Protein AF-A0A0D2LXS9-F1 (afdb_monomer_lite)

Radius of gyration: 22.37 Å; chains: 1; bounding box: 69×37×58 Å

Foldseek 3Di:
DDDPDDDDDPPPPPPPDPQPPVNVVVVVVVLVVLLVLLLCLLVDPDPVPVDPSSVVSVVLVVCLVPPPCVVVVPDPSVVVNVVSLLSNLVPDPDPPRSRPCSVVSVVVVVVVVVVVVVVVVVVVVVVVVVVVVPPDDDD

Organism: NCBI:txid145388

Secondary structure (DSSP, 8-state):
------SSSSSSSS------HHHHHHHHHHHHHHHHHHHHHHH---TT---HHHHHHHHHHHHHHH-GGGTTT--HHHHHHHHHHHHHHHH---SS--STTHHHHHHHHHHHHHHHHHHHHHHHHHHHHHHHTS-----

pLDDT: mean 83.52, std 17.5, range [31.59, 96.62]

Sequence (139 aa):
MRSCAHTNFKRIDETRTRLTEQERAERAAQLQKTLQLLVHACSCNNPQCGSNSCRKVRQLFQHAVQCQLRVTGGCQLCKKMWCLLNLHAKGCTTTDCPVPRCRELRDLKRRQAARQDKARRMAYQQMLRTQAGGGGYGE

InterPro domains:
  IPR000197 Zinc finger, TAZ-type [PF02135] (31-102)
  IPR000197 Zinc finger, TAZ-type [PS50134] (24-105)
  IPR000197 Zinc finger, TAZ-type [SM00551] (25-103)
  IPR013178 Histone acetyltransferase Rtt109/CBP [PTHR13808] (20-130)
  IPR035898 TAZ domain superfamily [G3DSA:1.20.1020.10] (19-132)
  IPR035898 TAZ domain superfamily [SSF57933] (25-105)

Structure (mmCIF, N/CA/C/O backbone):
data_AF-A0A0D2LXS9-F1
#
_entry.id   AF-A0A0D2LXS9-F1
#
loop_
_atom_site.group_PDB
_atom_site.id
_atom_site.type_symbol
_atom_site.label_atom_id
_atom_site.label_alt_id
_atom_site.label_comp_id
_atom_site.label_asym_id
_atom_site.label_entity_id
_atom_site.label_seq_id
_atom_site.pdbx_PDB_ins_code
_atom_site.Cartn_x
_atom_site.Cartn_y
_atom_site.Cartn_z
_atom_site.occupancy
_atom_site.B_iso_or_equiv
_atom_site.auth_seq_id
_atom_site.auth_comp_id
_atom_site.auth_asym_id
_atom_site.auth_atom_id
_atom_site.pdbx_PDB_model_num
ATOM 1 N N . MET A 1 1 ? 4.817 23.558 -13.840 1.00 44.16 1 MET A N 1
ATOM 2 C CA . MET A 1 1 ? 4.326 22.229 -13.406 1.00 44.16 1 MET A CA 1
ATOM 3 C C . MET A 1 1 ? 5.470 21.445 -12.782 1.00 44.16 1 MET A C 1
ATOM 5 O O . MET A 1 1 ? 6.281 20.913 -13.524 1.00 44.16 1 MET A O 1
ATOM 9 N N . ARG A 1 2 ? 5.576 21.448 -11.447 1.00 41.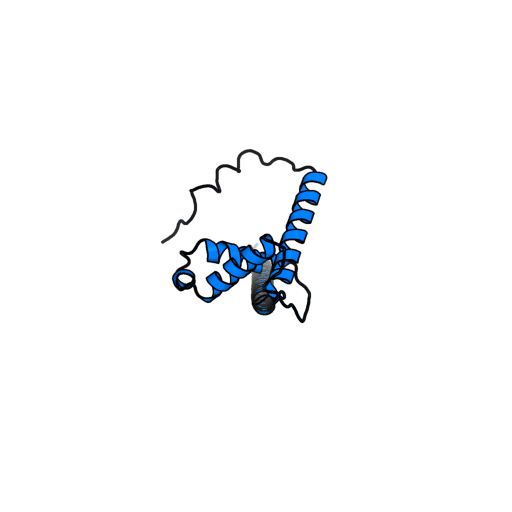03 2 ARG A N 1
ATOM 10 C CA . ARG A 1 2 ? 6.398 20.573 -10.581 1.00 41.03 2 ARG A CA 1
ATOM 11 C C . ARG A 1 2 ? 6.560 21.289 -9.242 1.00 41.03 2 ARG A C 1
ATOM 13 O O . ARG A 1 2 ? 6.997 22.428 -9.239 1.00 41.03 2 ARG A O 1
ATOM 20 N N . SER A 1 3 ? 6.197 20.607 -8.158 1.00 31.59 3 SER A N 1
ATOM 21 C CA . SER A 1 3 ? 6.702 20.750 -6.779 1.00 31.59 3 SER A CA 1
ATOM 22 C C . SER A 1 3 ? 5.551 20.575 -5.787 1.00 31.59 3 SER A C 1
ATOM 24 O O . SER A 1 3 ? 4.921 21.524 -5.340 1.00 31.59 3 SER A O 1
ATOM 26 N N . CYS A 1 4 ? 5.250 19.319 -5.457 1.00 37.16 4 CYS A N 1
ATOM 27 C CA . CYS A 1 4 ? 4.608 18.991 -4.189 1.00 37.16 4 CYS A CA 1
ATOM 28 C C . CYS A 1 4 ? 5.685 18.327 -3.329 1.00 37.16 4 CYS A C 1
ATOM 30 O O . CYS A 1 4 ? 5.770 17.110 -3.212 1.00 37.16 4 CYS A O 1
ATOM 32 N N . ALA A 1 5 ? 6.591 19.155 -2.834 1.00 49.59 5 ALA A N 1
ATOM 33 C CA . ALA A 1 5 ? 7.514 18.857 -1.756 1.00 49.59 5 ALA A CA 1
ATOM 34 C C . ALA A 1 5 ? 7.775 20.193 -1.053 1.00 49.59 5 ALA A C 1
ATOM 36 O O . ALA A 1 5 ? 7.721 21.227 -1.711 1.00 49.59 5 ALA A O 1
ATOM 37 N N . HIS A 1 6 ? 8.102 20.149 0.235 1.00 43.25 6 HIS A N 1
ATOM 38 C CA . HIS A 1 6 ? 8.498 21.283 1.090 1.00 43.25 6 HIS A CA 1
ATOM 39 C C . HIS A 1 6 ? 7.436 21.900 2.002 1.00 43.25 6 HIS A C 1
ATOM 41 O O . HIS A 1 6 ? 7.502 23.084 2.283 1.00 43.25 6 HIS A O 1
ATOM 47 N N . THR A 1 7 ? 6.596 21.081 2.631 1.00 50.53 7 THR A N 1
ATOM 48 C CA . THR A 1 7 ? 6.333 21.285 4.065 1.00 50.53 7 THR A CA 1
ATOM 49 C C . THR A 1 7 ? 6.251 19.917 4.755 1.00 50.53 7 THR A C 1
ATOM 51 O O . THR A 1 7 ? 5.386 19.102 4.453 1.00 50.53 7 THR A O 1
ATOM 54 N N . ASN A 1 8 ? 7.220 19.647 5.640 1.00 47.12 8 ASN A N 1
ATOM 55 C CA . ASN A 1 8 ? 7.331 18.509 6.578 1.00 47.12 8 ASN A CA 1
ATOM 56 C C . ASN A 1 8 ? 7.976 17.156 6.186 1.00 47.12 8 ASN A C 1
ATOM 58 O O . ASN A 1 8 ? 7.954 16.258 7.019 1.00 47.12 8 ASN A O 1
ATOM 62 N N . PHE A 1 9 ? 8.646 16.980 5.034 1.00 44.34 9 PHE A N 1
ATOM 63 C CA . PHE A 1 9 ? 9.437 15.740 4.784 1.00 44.34 9 PHE A CA 1
ATOM 64 C C 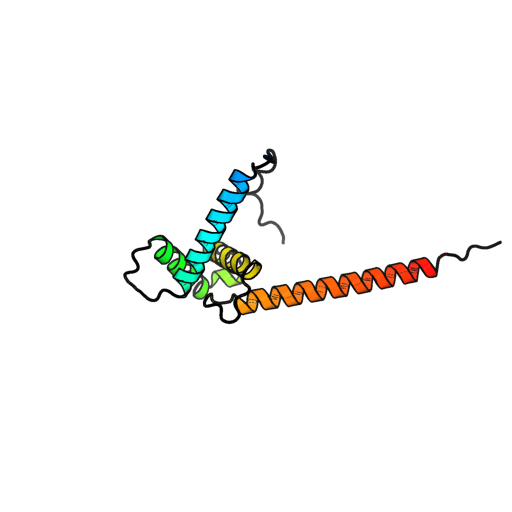. PHE A 1 9 ? 10.963 15.935 4.677 1.00 44.34 9 PHE A C 1
ATOM 66 O O . PHE A 1 9 ? 11.711 14.979 4.829 1.00 44.34 9 PHE A O 1
ATOM 73 N N . LYS A 1 10 ? 11.455 17.164 4.466 1.00 39.84 10 LYS A N 1
ATOM 74 C CA . LYS A 1 10 ? 12.892 17.460 4.265 1.00 39.84 10 LYS A CA 1
ATOM 75 C C . LYS A 1 10 ? 13.582 18.134 5.463 1.00 39.84 10 LYS A C 1
ATOM 77 O O . LYS A 1 10 ? 14.469 18.956 5.287 1.00 39.84 10 LYS A O 1
ATOM 82 N N . ARG A 1 11 ? 13.153 17.817 6.685 1.00 41.06 11 ARG A N 1
ATOM 83 C CA . ARG A 1 11 ? 13.871 18.162 7.933 1.00 41.06 11 ARG A CA 1
ATOM 84 C C . ARG A 1 11 ? 14.195 16.913 8.763 1.00 41.06 11 ARG A C 1
ATOM 86 O O . ARG A 1 11 ? 14.310 16.968 9.976 1.00 41.06 11 ARG A O 1
ATOM 93 N N . ILE A 1 12 ? 14.291 15.769 8.089 1.00 45.22 12 ILE A N 1
ATOM 94 C CA . ILE A 1 12 ? 14.744 14.489 8.647 1.00 45.22 12 ILE A CA 1
ATOM 95 C C . ILE A 1 12 ? 15.753 13.900 7.647 1.00 45.22 12 ILE A C 1
ATOM 97 O O . ILE A 1 12 ? 15.613 12.775 7.187 1.00 45.22 12 ILE A O 1
ATOM 101 N N . ASP A 1 13 ? 16.707 14.719 7.205 1.00 49.84 13 ASP A N 1
ATOM 102 C CA . ASP A 1 13 ? 17.787 14.313 6.289 1.00 49.84 13 ASP A CA 1
ATOM 103 C C . ASP A 1 13 ? 19.176 14.662 6.857 1.00 49.84 13 ASP A C 1
ATOM 105 O O . ASP A 1 13 ? 20.171 14.617 6.152 1.00 49.84 13 ASP A O 1
ATOM 109 N N . GLU A 1 14 ? 19.268 14.961 8.159 1.00 46.03 14 GLU A N 1
ATOM 110 C CA . GLU A 1 14 ? 20.540 15.314 8.819 1.00 46.03 14 GLU A CA 1
ATOM 111 C C . GLU A 1 14 ? 20.766 14.536 10.126 1.00 46.03 14 GLU A C 1
ATOM 113 O O . GLU A 1 14 ? 21.465 14.939 11.047 1.00 46.03 14 GLU A O 1
ATOM 118 N N . THR A 1 15 ? 20.143 13.365 10.220 1.00 47.16 15 THR A N 1
ATOM 119 C CA . THR A 1 15 ? 20.516 12.314 11.169 1.00 47.16 15 THR A CA 1
ATOM 120 C C . THR A 1 15 ? 20.067 11.011 10.537 1.00 47.16 15 THR A C 1
ATOM 122 O O . THR A 1 15 ? 18.972 10.504 10.769 1.00 47.16 15 THR A O 1
ATOM 125 N N . ARG A 1 16 ? 20.906 10.467 9.652 1.00 52.03 16 ARG A N 1
ATOM 126 C CA . ARG A 1 16 ? 20.806 9.073 9.214 1.00 52.03 16 ARG A CA 1
ATOM 127 C C . ARG A 1 16 ? 21.197 8.201 10.406 1.00 52.03 16 ARG A C 1
ATOM 129 O O . ARG A 1 16 ? 22.284 7.628 10.437 1.00 52.03 16 ARG A O 1
ATOM 136 N N . THR A 1 17 ? 20.336 8.178 11.420 1.00 62.75 17 THR A N 1
ATOM 137 C CA . THR A 1 17 ? 20.472 7.361 12.619 1.00 62.75 17 THR A CA 1
ATOM 138 C C . THR A 1 17 ? 20.625 5.931 12.132 1.00 62.75 17 THR A C 1
ATOM 140 O O . THR A 1 17 ? 19.762 5.415 11.414 1.00 62.75 17 THR A O 1
ATOM 143 N N . ARG A 1 18 ? 21.755 5.294 12.451 1.00 70.75 18 ARG A N 1
ATOM 144 C CA . ARG A 1 18 ? 21.881 3.844 12.327 1.00 70.75 18 ARG A CA 1
ATOM 145 C C . ARG A 1 18 ? 20.846 3.260 13.280 1.00 70.75 18 ARG A C 1
ATOM 147 O O . ARG A 1 18 ? 21.142 3.082 14.451 1.00 70.75 18 ARG A O 1
ATOM 154 N N . LEU A 1 19 ? 19.630 3.034 12.784 1.00 76.50 19 LEU A N 1
ATOM 155 C CA . LEU A 1 19 ? 18.590 2.386 13.572 1.00 76.50 19 LEU A CA 1
ATOM 156 C C . LEU A 1 19 ? 19.147 1.054 14.041 1.00 76.50 19 LEU A C 1
ATOM 158 O O . LEU A 1 19 ? 19.744 0.340 13.225 1.00 76.50 19 LEU A O 1
ATOM 162 N N . THR A 1 20 ? 18.973 0.727 15.309 1.00 90.25 20 THR A N 1
ATOM 163 C CA . THR A 1 20 ? 19.373 -0.584 15.815 1.00 90.25 20 THR A CA 1
ATOM 164 C C . THR A 1 20 ? 18.551 -1.667 15.116 1.00 90.25 20 THR A C 1
ATOM 166 O O . THR A 1 20 ? 17.498 -1.409 14.521 1.00 90.25 20 THR A O 1
ATOM 169 N N . GLU A 1 21 ? 19.032 -2.907 15.133 1.00 89.31 21 GLU A N 1
ATOM 170 C CA . GLU A 1 21 ? 18.256 -4.029 14.594 1.00 89.31 21 GLU A CA 1
ATOM 171 C C . GLU A 1 21 ? 16.901 -4.155 15.297 1.00 89.31 21 GLU A C 1
ATOM 173 O O . GLU A 1 21 ? 15.888 -4.394 14.636 1.00 89.31 21 GLU A O 1
ATOM 178 N N . GLN A 1 22 ? 16.869 -3.864 16.600 1.00 91.56 22 GLN A N 1
ATOM 179 C CA . GLN A 1 22 ? 15.652 -3.808 17.398 1.00 91.56 22 GLN A CA 1
ATOM 180 C C . GLN A 1 22 ? 14.665 -2.753 16.877 1.00 91.56 22 GLN A C 1
ATOM 182 O O . GLN A 1 22 ? 13.518 -3.087 16.588 1.00 91.56 22 GLN A O 1
ATOM 187 N N . GLU A 1 23 ? 15.095 -1.509 16.651 1.00 90.19 23 GLU A N 1
ATOM 188 C CA . GLU A 1 23 ? 14.208 -0.456 16.130 1.00 90.19 23 GLU A CA 1
ATOM 189 C C . GLU A 1 23 ? 13.660 -0.794 14.734 1.00 90.19 23 GLU A C 1
ATOM 191 O O . GLU A 1 23 ? 12.522 -0.458 14.390 1.00 90.19 23 GLU A O 1
ATOM 196 N N . ARG A 1 24 ? 14.456 -1.470 13.895 1.00 89.25 24 ARG A N 1
ATOM 197 C CA . ARG A 1 24 ? 13.993 -1.944 12.581 1.00 89.25 24 ARG A CA 1
ATOM 198 C C . ARG A 1 24 ? 12.942 -3.038 12.731 1.00 89.25 24 ARG A C 1
ATOM 200 O O . ARG A 1 24 ? 11.936 -2.995 12.020 1.00 89.25 24 ARG A O 1
ATOM 207 N N . ALA A 1 25 ? 13.159 -3.984 13.642 1.00 91.62 25 ALA A N 1
ATOM 208 C CA . ALA A 1 25 ? 12.217 -5.058 13.931 1.00 91.62 25 ALA A CA 1
ATOM 209 C C . ALA A 1 25 ? 10.897 -4.510 14.493 1.00 91.62 25 ALA A C 1
ATOM 211 O O . ALA A 1 25 ? 9.829 -4.879 14.009 1.00 91.62 25 ALA A O 1
ATOM 212 N N . GLU A 1 26 ? 10.951 -3.559 15.427 1.00 93.75 26 GLU A N 1
ATOM 213 C CA . GLU A 1 26 ? 9.773 -2.891 15.990 1.00 93.75 26 GLU A CA 1
ATOM 214 C C . GLU A 1 26 ? 8.981 -2.139 14.915 1.00 93.75 26 GLU A C 1
ATOM 216 O O . GLU A 1 26 ? 7.761 -2.292 14.804 1.00 93.75 26 GLU A O 1
ATOM 221 N N . ARG A 1 27 ? 9.670 -1.386 14.046 1.00 90.44 27 ARG A N 1
ATOM 222 C CA . ARG A 1 27 ? 9.034 -0.718 12.900 1.00 90.44 27 ARG A CA 1
ATOM 223 C C . ARG A 1 27 ? 8.387 -1.719 11.949 1.00 90.44 27 ARG A C 1
ATOM 225 O O . ARG A 1 27 ? 7.266 -1.488 11.497 1.00 90.44 27 ARG A O 1
ATOM 232 N N . ALA A 1 28 ? 9.062 -2.826 11.647 1.00 90.19 28 ALA A N 1
ATOM 233 C CA . ALA A 1 28 ? 8.523 -3.877 10.791 1.00 90.19 28 ALA A CA 1
ATOM 234 C C . ALA A 1 28 ? 7.291 -4.549 11.420 1.00 90.19 28 ALA A C 1
ATOM 236 O O . ALA A 1 28 ? 6.283 -4.740 10.738 1.00 90.19 28 ALA A O 1
ATOM 237 N N . ALA A 1 29 ? 7.322 -4.834 12.723 1.00 93.06 29 ALA A N 1
ATOM 238 C CA . ALA A 1 29 ? 6.194 -5.394 13.459 1.00 93.06 29 ALA A CA 1
ATOM 239 C C . ALA A 1 29 ? 4.994 -4.435 13.466 1.00 93.06 29 ALA A C 1
ATOM 241 O O . ALA A 1 29 ? 3.860 -4.843 13.206 1.00 93.06 29 ALA A O 1
ATOM 242 N N . GLN A 1 30 ? 5.232 -3.141 13.687 1.00 92.62 30 GLN A N 1
ATOM 243 C CA . GLN A 1 30 ? 4.181 -2.126 13.645 1.00 92.62 30 GLN A CA 1
ATOM 244 C C . GLN A 1 30 ? 3.572 -1.984 12.243 1.00 92.62 30 GLN A C 1
ATOM 246 O O . GLN A 1 30 ? 2.355 -1.814 12.089 1.00 92.62 30 GLN A O 1
ATOM 251 N N . LEU A 1 31 ? 4.403 -2.095 11.207 1.00 90.56 31 LEU A N 1
ATOM 252 C CA . LEU A 1 31 ? 3.957 -2.103 9.821 1.00 90.56 31 LEU A CA 1
ATOM 253 C C . LEU A 1 31 ? 3.053 -3.306 9.536 1.00 90.56 31 LEU A C 1
ATOM 255 O O . LEU A 1 31 ? 1.966 -3.136 8.989 1.00 90.56 31 LEU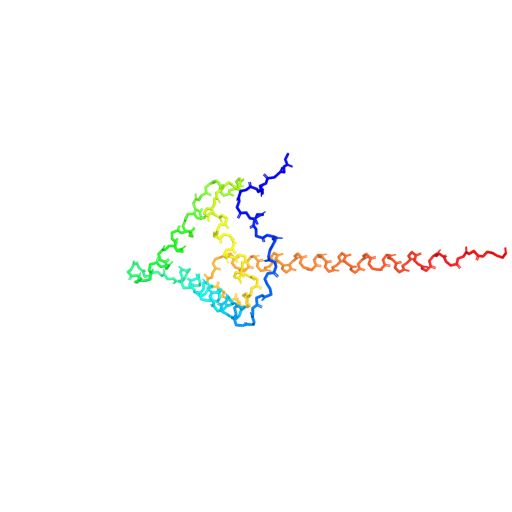 A O 1
ATOM 259 N N . GLN A 1 32 ? 3.469 -4.501 9.959 1.00 91.75 32 GLN A N 1
ATOM 260 C CA . GLN A 1 32 ? 2.687 -5.731 9.822 1.00 91.75 32 GLN A CA 1
ATOM 261 C C . GLN A 1 32 ? 1.325 -5.610 10.511 1.00 91.75 32 GLN A C 1
ATOM 263 O O . GLN A 1 32 ? 0.300 -5.865 9.880 1.00 91.75 32 GLN A O 1
ATOM 268 N N . LYS A 1 33 ? 1.283 -5.106 11.752 1.00 92.94 33 LYS A N 1
ATOM 269 C CA . LYS A 1 33 ? 0.024 -4.836 12.473 1.00 92.94 33 LYS A CA 1
ATOM 270 C C . LYS A 1 33 ? -0.886 -3.874 11.706 1.00 92.94 33 LYS A C 1
ATOM 272 O O . LYS A 1 33 ? -2.094 -4.083 11.621 1.00 92.94 33 LYS A O 1
ATOM 277 N N . THR A 1 34 ? -0.310 -2.835 11.103 1.00 91.62 34 THR A N 1
ATOM 278 C CA . THR A 1 34 ? -1.063 -1.867 10.292 1.00 91.62 34 THR A CA 1
ATOM 279 C C . THR A 1 34 ? -1.658 -2.523 9.040 1.00 91.62 34 THR A C 1
ATOM 281 O O . THR A 1 34 ? -2.806 -2.254 8.687 1.00 91.62 34 THR A O 1
ATOM 284 N N . LEU A 1 35 ? -0.914 -3.413 8.377 1.00 93.50 35 LEU A N 1
ATOM 285 C CA . LEU A 1 35 ? -1.399 -4.154 7.209 1.00 93.50 35 LEU A CA 1
ATOM 286 C C . LEU A 1 35 ? -2.465 -5.195 7.575 1.00 93.50 35 LEU A C 1
ATOM 288 O O . LEU A 1 35 ? -3.437 -5.344 6.839 1.00 93.50 35 LEU A O 1
ATOM 292 N N . GLN A 1 36 ? -2.334 -5.867 8.718 1.00 93.94 36 GLN A N 1
ATOM 293 C CA . GLN A 1 36 ? -3.365 -6.770 9.239 1.00 93.94 36 GLN A CA 1
ATOM 294 C C . GLN A 1 36 ? -4.661 -6.019 9.548 1.00 93.94 36 GLN A C 1
ATOM 296 O O . GLN A 1 36 ? -5.743 -6.470 9.177 1.00 93.94 36 GLN A O 1
ATOM 301 N N . LEU A 1 37 ? -4.557 -4.835 10.158 1.00 93.31 37 LEU A N 1
ATOM 302 C CA . LEU A 1 37 ? -5.711 -3.975 10.387 1.00 93.31 37 LEU A CA 1
ATOM 303 C C . LEU A 1 37 ? -6.385 -3.567 9.073 1.00 93.31 37 LEU A C 1
ATOM 305 O O . LEU A 1 37 ? -7.610 -3.525 9.022 1.00 93.31 37 LEU A O 1
ATOM 309 N N . LEU A 1 38 ? -5.613 -3.267 8.024 1.00 94.50 38 LEU A N 1
ATOM 310 C CA . LEU A 1 38 ? -6.164 -2.956 6.704 1.00 94.50 38 LEU A CA 1
ATOM 311 C C . LEU A 1 38 ? -6.964 -4.138 6.145 1.00 94.50 38 LEU A C 1
ATOM 313 O O . LEU A 1 38 ? -8.099 -3.943 5.722 1.00 94.50 38 LEU A O 1
ATOM 317 N N . VAL A 1 39 ? -6.399 -5.349 6.184 1.00 95.00 39 VAL A N 1
ATOM 318 C CA . VAL A 1 39 ? -7.086 -6.576 5.746 1.00 95.00 39 VAL A CA 1
ATOM 319 C C . VAL A 1 39 ? -8.391 -6.755 6.517 1.00 95.00 39 VAL A C 1
ATOM 321 O O . VAL A 1 39 ? -9.446 -6.871 5.900 1.00 95.00 39 VAL A O 1
ATOM 324 N N . HIS A 1 40 ? -8.329 -6.685 7.849 1.00 94.94 40 HIS A N 1
ATOM 325 C CA . HIS A 1 40 ? -9.507 -6.778 8.702 1.00 94.94 40 HIS A CA 1
ATOM 326 C C . HIS A 1 40 ? -10.545 -5.705 8.359 1.00 94.94 40 HIS A C 1
ATOM 328 O O . HIS A 1 40 ? -11.710 -6.021 8.171 1.00 94.94 40 HIS A O 1
ATOM 334 N N . ALA A 1 41 ? -10.149 -4.437 8.251 1.00 93.88 41 ALA A N 1
ATOM 335 C CA . ALA A 1 41 ? -11.070 -3.341 7.971 1.00 93.88 41 ALA A CA 1
ATOM 336 C C . ALA A 1 41 ? -11.766 -3.484 6.610 1.00 93.88 41 ALA A C 1
ATOM 338 O O . ALA A 1 41 ? -12.924 -3.095 6.486 1.00 93.88 41 ALA A O 1
ATOM 339 N N . CYS A 1 42 ? -11.085 -4.053 5.612 1.00 90.50 42 CYS A N 1
ATOM 340 C CA . CYS A 1 42 ? -11.654 -4.321 4.293 1.00 90.50 42 CYS A CA 1
ATOM 341 C C . CYS A 1 42 ? -12.605 -5.527 4.267 1.00 90.50 42 CYS A C 1
ATOM 343 O O . CYS A 1 42 ? -13.480 -5.562 3.411 1.00 90.50 42 CYS A O 1
ATOM 345 N N . SER A 1 43 ? -12.466 -6.483 5.191 1.00 90.75 43 SER A N 1
ATOM 346 C CA . SER A 1 43 ? -13.351 -7.652 5.306 1.00 90.75 43 SER A CA 1
ATOM 347 C C . SER A 1 43 ? -14.378 -7.548 6.445 1.00 90.75 43 SER A C 1
ATOM 349 O O . SER A 1 43 ? -15.206 -8.440 6.620 1.00 90.75 43 SER A O 1
ATOM 351 N N . CYS A 1 44 ? -14.315 -6.500 7.272 1.00 92.75 44 CYS A N 1
ATOM 352 C CA . CYS A 1 44 ? -15.137 -6.366 8.471 1.00 92.75 44 CYS A CA 1
ATOM 353 C C . CYS A 1 44 ? -16.461 -5.653 8.180 1.00 92.75 44 CYS A C 1
ATOM 355 O O . CYS A 1 44 ? -16.534 -4.419 8.162 1.00 92.75 44 CYS A O 1
ATOM 357 N N . ASN A 1 45 ? -17.527 -6.449 8.098 1.00 87.44 45 ASN A N 1
ATOM 358 C CA . ASN A 1 45 ? -18.901 -5.972 7.917 1.00 87.44 45 ASN A CA 1
ATOM 359 C C . ASN A 1 45 ? -19.647 -5.746 9.241 1.00 87.44 45 ASN A C 1
ATOM 361 O O . ASN A 1 45 ? -20.813 -5.370 9.226 1.00 87.44 45 ASN A O 1
ATOM 365 N N . ASN A 1 46 ? -18.994 -5.957 10.391 1.00 90.44 46 ASN A N 1
ATOM 366 C CA . ASN A 1 46 ? -19.626 -5.754 11.692 1.00 90.44 46 ASN A CA 1
ATOM 367 C C . ASN A 1 46 ? -19.732 -4.242 12.008 1.00 90.44 46 ASN A C 1
ATOM 369 O O . ASN A 1 46 ? -18.687 -3.590 12.196 1.00 90.44 46 ASN A O 1
ATOM 373 N N . PRO A 1 47 ? -20.955 -3.676 12.106 1.00 81.56 47 PRO A N 1
ATOM 374 C CA . PRO A 1 47 ? -21.156 -2.272 12.461 1.00 81.56 47 PRO A CA 1
ATOM 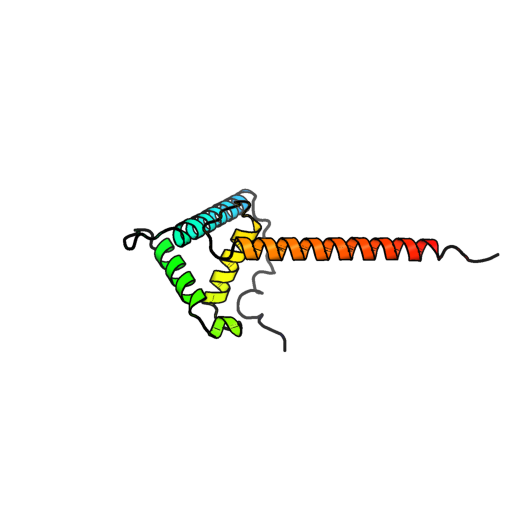375 C C . PRO A 1 47 ? -20.720 -1.960 13.901 1.00 81.56 47 PRO A C 1
ATOM 377 O O . PRO A 1 47 ? -20.284 -0.845 14.175 1.00 81.56 47 PRO A O 1
ATOM 380 N N . GLN A 1 48 ? -20.741 -2.954 14.793 1.00 86.56 48 GLN A N 1
ATOM 381 C CA . GLN A 1 48 ? -20.329 -2.852 16.196 1.00 86.56 48 GLN A CA 1
ATOM 382 C C . GLN A 1 48 ? -18.892 -3.348 16.439 1.00 86.56 48 GLN A C 1
ATOM 384 O O . GLN A 1 48 ? -18.535 -3.721 17.554 1.00 86.56 48 GLN A O 1
ATOM 389 N N . CYS A 1 49 ? -18.031 -3.376 15.413 1.00 91.94 49 CYS A N 1
ATOM 390 C CA . CYS A 1 49 ? -16.622 -3.727 15.616 1.00 91.94 49 CYS A CA 1
ATOM 391 C C . CYS A 1 49 ? -15.974 -2.782 16.648 1.00 91.94 49 CYS A C 1
ATOM 393 O O . CYS A 1 49 ? -15.824 -1.587 16.386 1.00 91.94 49 CYS A O 1
ATOM 395 N N . GLY A 1 50 ? -15.543 -3.330 17.791 1.00 88.19 50 GLY A N 1
ATOM 396 C CA . GLY A 1 50 ? -14.969 -2.569 18.911 1.00 88.19 50 GLY A CA 1
ATOM 397 C C . GLY A 1 50 ? -13.613 -1.908 18.622 1.00 88.19 50 GLY A C 1
ATOM 398 O O . GLY A 1 50 ? -13.121 -1.109 19.415 1.00 88.19 50 GLY A O 1
ATOM 399 N N . SER A 1 51 ? -12.996 -2.192 17.471 1.00 90.25 51 SER A N 1
ATOM 400 C CA . SER A 1 51 ? -11.737 -1.564 17.068 1.00 90.25 51 SER A CA 1
ATOM 401 C C . SER A 1 51 ? -11.972 -0.166 16.487 1.00 90.25 51 SER A C 1
ATOM 403 O O . SER A 1 51 ? -12.389 -0.002 15.334 1.00 90.25 51 SER A O 1
ATOM 405 N N . ASN A 1 52 ? -11.611 0.873 17.249 1.00 90.62 52 ASN A N 1
ATOM 406 C CA . ASN A 1 52 ? -11.622 2.260 16.765 1.00 90.62 52 ASN A CA 1
ATOM 407 C C . ASN A 1 52 ? -10.758 2.432 15.500 1.00 90.62 52 ASN A C 1
ATOM 409 O O . ASN A 1 52 ? -11.103 3.190 14.591 1.00 90.62 52 ASN A O 1
ATOM 413 N N . SER A 1 53 ? -9.649 1.697 15.412 1.00 91.31 53 SER A N 1
ATOM 414 C CA . SER A 1 53 ? -8.760 1.715 14.252 1.00 91.31 53 SER A CA 1
ATOM 415 C C . SER A 1 53 ? -9.432 1.107 13.013 1.00 91.31 53 SER A C 1
ATOM 417 O O . SER A 1 53 ? -9.293 1.656 11.922 1.00 91.31 53 SER A O 1
ATOM 419 N N . CYS A 1 54 ? -10.240 0.052 13.174 1.00 92.69 54 CYS A N 1
ATOM 420 C CA . CYS A 1 54 ? -11.038 -0.516 12.084 1.00 92.69 54 CYS A CA 1
ATOM 421 C C . CYS A 1 54 ? -12.057 0.504 11.554 1.00 92.69 54 CYS A C 1
ATOM 423 O O . CYS A 1 54 ? -12.154 0.727 10.346 1.00 92.69 54 CYS A O 1
ATOM 425 N N . ARG A 1 55 ? -12.770 1.207 12.447 1.00 92.06 55 ARG A N 1
ATOM 426 C CA . ARG A 1 55 ? -13.689 2.298 12.067 1.00 92.06 55 ARG A CA 1
ATOM 427 C C . ARG A 1 55 ? -12.984 3.391 11.253 1.00 92.06 55 ARG A C 1
ATOM 429 O O . ARG A 1 55 ? -13.482 3.763 10.195 1.00 92.06 55 ARG A O 1
ATOM 436 N N . LYS A 1 56 ? -11.809 3.852 11.697 1.00 91.56 56 LYS A N 1
ATOM 437 C CA . LYS A 1 56 ? -11.023 4.882 10.991 1.00 91.56 56 LYS A CA 1
ATOM 438 C C . LYS A 1 56 ? -10.596 4.438 9.590 1.00 91.56 56 LYS A C 1
ATOM 440 O O . LYS A 1 56 ? -10.728 5.207 8.641 1.00 91.56 56 LYS A O 1
ATOM 445 N N . VAL A 1 57 ? -10.101 3.207 9.440 1.00 92.75 57 VAL A N 1
ATOM 446 C CA . VAL A 1 57 ? -9.672 2.685 8.130 1.00 92.75 57 VAL A CA 1
ATOM 447 C C . VAL A 1 57 ? -10.865 2.509 7.185 1.00 92.75 57 VAL A C 1
ATOM 449 O O . VAL A 1 57 ? -10.762 2.867 6.013 1.00 92.75 57 VAL A O 1
ATOM 452 N N . ARG A 1 58 ? -12.019 2.051 7.688 1.00 91.06 58 ARG A N 1
ATOM 453 C CA . ARG A 1 58 ? -13.258 1.952 6.897 1.00 91.06 58 ARG A CA 1
ATOM 454 C C . ARG A 1 58 ? -13.747 3.312 6.403 1.00 91.06 58 ARG A C 1
ATOM 456 O O . ARG A 1 58 ? -14.027 3.454 5.218 1.00 91.06 58 ARG A O 1
ATOM 463 N N . GLN A 1 59 ? -13.769 4.326 7.267 1.00 91.19 59 GLN A N 1
ATOM 464 C CA . GLN A 1 59 ? -14.114 5.698 6.869 1.00 91.19 59 GLN A CA 1
ATOM 465 C C . GLN A 1 59 ? -13.144 6.246 5.816 1.00 91.19 59 GLN A C 1
ATOM 467 O O . GLN A 1 59 ? -13.560 6.848 4.827 1.00 91.19 59 GLN A O 1
ATOM 472 N N . LEU A 1 60 ? -11.843 5.992 5.990 1.00 91.88 60 LEU A N 1
ATOM 473 C CA . LEU A 1 60 ? -10.826 6.382 5.017 1.00 91.88 60 LEU A CA 1
ATOM 474 C C . LEU A 1 60 ? -11.051 5.703 3.655 1.00 91.88 60 LEU A C 1
ATOM 476 O O . LEU A 1 60 ? -10.841 6.324 2.613 1.00 91.88 60 LEU A O 1
ATOM 480 N N . PHE A 1 61 ? -11.495 4.443 3.662 1.00 90.12 61 PHE A N 1
ATOM 481 C CA . PHE A 1 61 ? -11.829 3.699 2.451 1.00 90.12 61 PHE A CA 1
ATOM 482 C C . PHE A 1 61 ? -13.057 4.269 1.746 1.00 90.12 61 PHE A C 1
ATOM 484 O O . PHE A 1 61 ? -12.978 4.589 0.563 1.00 90.12 61 PHE A O 1
ATOM 491 N N . GLN A 1 62 ? -14.154 4.465 2.478 1.00 90.19 62 GLN A N 1
ATOM 492 C CA . GLN A 1 62 ? -15.387 5.059 1.952 1.00 90.19 62 GLN A CA 1
ATOM 493 C C . GLN A 1 62 ? -15.117 6.428 1.323 1.00 90.19 62 GLN A C 1
ATOM 495 O O . GLN A 1 62 ? -15.501 6.679 0.180 1.00 90.19 62 GLN A O 1
ATOM 500 N N . HIS A 1 63 ? -14.340 7.267 2.014 1.00 93.44 63 HIS A N 1
ATOM 501 C CA . HIS A 1 63 ? -13.882 8.537 1.471 1.00 93.44 63 HIS A CA 1
ATOM 502 C C . HIS A 1 63 ? -13.121 8.353 0.151 1.00 93.44 63 HIS A C 1
ATOM 504 O O . HIS A 1 63 ? -13.408 9.038 -0.825 1.00 93.44 63 HIS A O 1
ATOM 510 N N . ALA A 1 64 ? -12.155 7.433 0.088 1.00 89.25 64 ALA A N 1
ATOM 511 C CA . ALA A 1 64 ? -11.352 7.226 -1.115 1.00 89.25 64 ALA A CA 1
ATOM 512 C C . ALA A 1 64 ? -12.172 6.747 -2.327 1.00 89.25 64 ALA A C 1
ATOM 514 O O . ALA A 1 64 ? -11.735 6.957 -3.460 1.00 89.25 64 ALA A O 1
ATOM 515 N N . VAL A 1 65 ? -13.329 6.116 -2.108 1.00 87.50 65 VAL A N 1
ATOM 516 C CA . VAL A 1 65 ? -14.261 5.695 -3.166 1.00 87.50 65 VAL A CA 1
ATOM 517 C C . VAL A 1 65 ? -15.110 6.868 -3.665 1.00 87.50 65 VAL A C 1
ATOM 519 O O . VAL A 1 65 ? -15.308 6.996 -4.868 1.00 87.50 65 VAL A O 1
ATOM 522 N N . GLN A 1 66 ? -15.564 7.740 -2.764 1.00 89.94 66 GLN A N 1
ATOM 523 C CA . GLN A 1 66 ? -16.496 8.833 -3.079 1.00 89.94 66 GLN A CA 1
ATOM 524 C C . GLN A 1 66 ? -15.803 10.167 -3.415 1.00 89.94 66 GLN A C 1
ATOM 526 O O . GLN A 1 66 ? -16.423 11.082 -3.953 1.00 89.94 66 GLN A O 1
ATOM 531 N N . CYS A 1 67 ? -14.516 10.318 -3.094 1.00 91.75 67 CYS A N 1
ATOM 532 C CA . CYS A 1 67 ? -13.808 11.588 -3.232 1.00 91.75 67 CYS A CA 1
ATOM 533 C C . CYS A 1 67 ? -13.488 11.931 -4.697 1.00 91.75 67 CYS A C 1
ATOM 535 O O . CYS A 1 67 ? -12.617 11.325 -5.322 1.00 91.75 67 CYS A O 1
ATOM 537 N N . GLN A 1 68 ? -14.116 12.991 -5.207 1.00 86.75 68 GLN A N 1
ATOM 538 C CA . GLN A 1 68 ? -13.888 13.519 -6.558 1.00 86.75 68 GLN A CA 1
ATOM 539 C C . GLN A 1 68 ? -12.517 14.211 -6.704 1.00 86.75 68 GLN A C 1
ATOM 541 O O . GLN A 1 68 ? -11.837 14.052 -7.718 1.00 86.75 68 GLN A O 1
ATOM 546 N N . LEU A 1 69 ? -12.031 14.877 -5.646 1.00 85.75 69 LEU A N 1
ATOM 547 C CA . LEU A 1 69 ? -10.698 15.510 -5.596 1.00 85.75 69 LEU A CA 1
ATOM 548 C C . LEU A 1 69 ? -9.534 14.503 -5.673 1.00 85.75 69 LEU A C 1
ATOM 550 O O . LEU A 1 69 ? -8.367 14.886 -5.790 1.00 85.75 69 LEU A O 1
ATOM 554 N N . ARG A 1 70 ? -9.827 13.199 -5.585 1.00 80.94 70 ARG A N 1
ATOM 555 C CA . ARG A 1 70 ? -8.853 12.131 -5.822 1.00 80.94 70 ARG A CA 1
ATOM 556 C C . ARG A 1 70 ? -8.315 12.172 -7.247 1.00 80.94 70 ARG A C 1
ATOM 558 O O . ARG A 1 70 ? -7.128 11.929 -7.434 1.00 80.94 70 ARG A O 1
ATOM 565 N N . VAL A 1 71 ? -9.173 12.467 -8.225 1.00 72.75 71 VAL A N 1
ATOM 566 C CA . VAL A 1 71 ? -8.833 12.438 -9.657 1.00 72.75 71 VAL A CA 1
ATOM 567 C C . VAL A 1 71 ? -7.766 13.483 -9.984 1.00 72.75 71 VAL A C 1
ATOM 569 O O . VAL A 1 71 ? -6.828 13.198 -10.720 1.00 72.75 71 VAL A O 1
ATOM 572 N N . THR A 1 72 ? -7.845 14.655 -9.354 1.00 78.94 72 THR A N 1
ATOM 573 C CA . THR A 1 72 ? -6.872 15.746 -9.513 1.00 78.94 72 THR A CA 1
ATOM 574 C C . THR A 1 72 ? -5.647 15.609 -8.598 1.00 78.94 72 THR A C 1
ATOM 576 O O . THR A 1 72 ? -4.715 16.404 -8.686 1.00 78.94 72 THR A O 1
ATOM 579 N N . GLY A 1 73 ? -5.616 14.607 -7.709 1.00 75.94 73 GLY A N 1
ATOM 580 C CA . GLY A 1 73 ? -4.481 14.341 -6.818 1.00 75.94 73 GLY A CA 1
ATOM 581 C C . GLY A 1 73 ? -4.346 15.299 -5.623 1.00 75.94 73 GLY A C 1
ATOM 582 O O . GLY A 1 73 ? -3.304 15.306 -4.959 1.00 75.94 73 GLY A O 1
ATOM 583 N N . GLY A 1 74 ? -5.377 16.092 -5.313 1.00 86.00 74 GLY A N 1
ATOM 584 C CA . GLY A 1 74 ? -5.351 17.094 -4.237 1.00 86.00 74 GLY A CA 1
ATOM 585 C C . GLY A 1 74 ? -5.655 16.552 -2.834 1.00 86.00 74 GLY A C 1
ATOM 586 O O . GLY A 1 74 ? -5.195 17.111 -1.839 1.00 86.00 74 GLY A O 1
ATOM 587 N N . CYS A 1 75 ? -6.389 15.440 -2.719 1.00 92.69 75 CYS A N 1
ATOM 588 C CA . CYS A 1 75 ? -6.891 14.973 -1.424 1.00 92.69 75 CYS A CA 1
ATOM 589 C C . CYS A 1 75 ? -5.859 14.185 -0.590 1.00 92.69 75 CYS A C 1
ATOM 591 O O . CYS A 1 75 ? -5.384 13.117 -0.985 1.00 92.69 75 CYS A O 1
ATOM 593 N N . GLN A 1 76 ? -5.576 14.663 0.625 1.00 91.25 76 GLN A N 1
ATOM 594 C CA . GLN A 1 76 ? -4.614 14.043 1.547 1.00 91.25 76 GLN A CA 1
ATOM 595 C C . GLN A 1 76 ? -5.104 12.712 2.137 1.00 91.25 76 GLN A C 1
ATOM 597 O O . GLN A 1 76 ? -4.310 11.793 2.333 1.00 91.25 76 GLN A O 1
ATOM 602 N N . LEU A 1 77 ? -6.409 12.569 2.386 1.00 91.25 77 LEU A N 1
ATOM 603 C CA . LEU A 1 77 ? -6.994 11.310 2.860 1.00 91.25 77 LEU A CA 1
ATOM 604 C C . LEU A 1 77 ? -6.881 10.220 1.786 1.00 91.25 77 LEU A C 1
ATOM 606 O O . LEU A 1 77 ? -6.439 9.107 2.065 1.00 91.25 77 LEU A O 1
ATOM 610 N N . CYS A 1 78 ? -7.158 10.572 0.529 1.00 90.94 78 CYS A N 1
ATOM 611 C CA . CYS A 1 78 ? -6.947 9.675 -0.602 1.00 90.94 78 CYS A CA 1
ATOM 612 C C . CYS A 1 78 ? -5.477 9.264 -0.753 1.00 90.94 78 CYS A C 1
ATOM 614 O O . CYS A 1 78 ? -5.203 8.086 -0.967 1.00 90.94 78 CYS A O 1
ATOM 616 N N . LYS A 1 79 ? -4.525 10.197 -0.598 1.00 90.88 79 LYS A N 1
ATOM 617 C CA . LYS A 1 79 ? -3.084 9.876 -0.616 1.00 90.88 79 LYS A CA 1
ATOM 618 C C . LYS A 1 79 ? -2.711 8.872 0.473 1.00 90.88 79 LYS A C 1
ATOM 620 O O . LYS A 1 79 ? -2.002 7.910 0.189 1.00 90.88 79 LYS A O 1
ATOM 625 N N . LYS A 1 80 ? -3.223 9.053 1.697 1.00 91.69 80 LYS A N 1
ATOM 626 C CA . LYS A 1 80 ? -3.010 8.110 2.808 1.00 91.69 80 LYS A CA 1
ATOM 627 C C . LYS A 1 80 ? -3.568 6.723 2.485 1.00 91.69 80 LYS A C 1
ATOM 629 O O . LYS A 1 80 ? -2.848 5.741 2.645 1.00 91.69 80 LYS A O 1
ATOM 634 N N . MET A 1 81 ? -4.799 6.640 1.975 1.00 92.38 81 MET A N 1
ATOM 635 C CA . MET A 1 81 ? -5.397 5.356 1.594 1.00 92.38 81 MET A CA 1
ATOM 636 C C . MET A 1 81 ? -4.593 4.658 0.493 1.00 92.38 81 MET A C 1
ATOM 638 O O . MET A 1 81 ? -4.216 3.496 0.627 1.00 92.38 81 MET A O 1
ATOM 642 N N . TRP A 1 82 ? -4.259 5.383 -0.575 1.00 91.38 82 TRP A N 1
ATOM 643 C CA . TRP A 1 82 ? -3.451 4.839 -1.663 1.00 91.38 82 TRP A CA 1
ATOM 644 C C . TRP A 1 82 ? -2.073 4.378 -1.198 1.00 91.38 82 TRP A C 1
ATOM 646 O O . TRP A 1 82 ? -1.596 3.351 -1.678 1.00 91.38 82 TRP A O 1
ATOM 656 N N . CYS A 1 83 ? -1.443 5.092 -0.265 1.00 91.75 83 CYS A N 1
ATOM 657 C CA . CYS A 1 83 ? -0.177 4.675 0.331 1.00 91.75 83 CYS A CA 1
ATOM 658 C C . CYS A 1 83 ? -0.310 3.310 1.026 1.00 91.75 83 CYS A C 1
ATOM 660 O O . CYS A 1 83 ? 0.465 2.399 0.732 1.00 91.75 83 CYS A O 1
ATOM 662 N N . LEU A 1 84 ? -1.340 3.132 1.862 1.00 93.12 84 LEU A N 1
ATOM 663 C CA . LEU A 1 84 ? -1.610 1.864 2.549 1.00 93.12 84 LEU A CA 1
ATOM 664 C C . LEU A 1 84 ? -1.858 0.712 1.566 1.00 93.12 84 LEU A C 1
ATOM 666 O O . LEU A 1 84 ? -1.262 -0.356 1.710 1.00 93.12 84 LEU A O 1
ATOM 670 N N . LEU A 1 85 ? -2.670 0.937 0.528 1.00 93.94 85 LEU A N 1
ATOM 671 C CA . LEU A 1 85 ? -2.944 -0.070 -0.503 1.00 93.94 85 LEU A CA 1
ATOM 672 C C . LEU A 1 85 ? -1.680 -0.453 -1.289 1.00 93.94 85 LEU A C 1
ATOM 674 O O . LEU A 1 85 ? -1.433 -1.634 -1.531 1.00 93.94 85 LEU A O 1
ATOM 678 N N . ASN A 1 86 ? -0.849 0.526 -1.664 1.00 93.56 86 ASN A N 1
ATOM 679 C CA . ASN A 1 86 ? 0.408 0.280 -2.379 1.00 93.56 86 ASN A CA 1
ATOM 680 C C . ASN A 1 86 ? 1.422 -0.487 -1.528 1.00 93.56 86 ASN A C 1
ATOM 682 O O . ASN A 1 86 ? 2.127 -1.366 -2.037 1.00 93.56 86 ASN A O 1
ATOM 686 N N . LEU A 1 87 ? 1.503 -0.147 -0.243 1.00 94.06 87 LEU A N 1
ATOM 687 C CA . LEU A 1 87 ? 2.355 -0.829 0.714 1.00 94.06 87 LEU A CA 1
ATOM 688 C C . LEU A 1 87 ? 1.918 -2.286 0.890 1.00 94.06 87 LEU A C 1
ATOM 690 O O . LEU A 1 87 ? 2.747 -3.183 0.766 1.00 94.06 87 LEU A O 1
ATOM 694 N N . HIS A 1 88 ? 0.622 -2.524 1.100 1.00 96.00 88 HIS A N 1
ATOM 695 C CA . HIS A 1 88 ? 0.060 -3.868 1.186 1.00 96.00 88 HIS A CA 1
ATOM 696 C C . HIS A 1 88 ? 0.360 -4.682 -0.080 1.00 96.00 88 HIS A C 1
ATOM 698 O O . HIS A 1 88 ? 0.952 -5.758 -0.010 1.00 96.00 88 HIS A O 1
ATOM 704 N N . ALA A 1 89 ? 0.043 -4.134 -1.257 1.00 95.50 89 ALA A N 1
ATOM 705 C CA . ALA A 1 89 ? 0.279 -4.791 -2.539 1.00 95.50 89 ALA A CA 1
ATOM 706 C C . ALA A 1 89 ? 1.765 -5.114 -2.785 1.00 95.50 89 ALA A C 1
ATOM 708 O O . ALA A 1 89 ? 2.074 -6.063 -3.497 1.00 95.50 89 ALA A O 1
ATOM 709 N N . LYS A 1 90 ? 2.709 -4.355 -2.204 1.00 92.56 90 LYS A N 1
ATOM 710 C CA . LYS A 1 90 ? 4.149 -4.645 -2.320 1.00 92.56 90 LYS A CA 1
ATOM 711 C C . LYS A 1 90 ? 4.533 -5.981 -1.674 1.00 92.56 90 LYS A C 1
ATOM 713 O O . LYS A 1 90 ? 5.428 -6.630 -2.200 1.00 92.56 90 LYS A O 1
ATOM 718 N N . GLY A 1 91 ? 3.901 -6.351 -0.559 1.00 91.00 91 GLY A N 1
ATOM 719 C CA . GLY A 1 91 ? 4.209 -7.575 0.191 1.00 91.00 91 GLY A CA 1
ATOM 720 C C . GLY A 1 91 ? 3.168 -8.689 0.058 1.00 91.00 91 GLY A C 1
ATOM 721 O O . GLY A 1 91 ? 3.413 -9.802 0.504 1.00 91.00 91 GLY A O 1
ATOM 722 N N . CYS A 1 92 ? 2.003 -8.415 -0.531 1.00 94.12 92 CYS A N 1
ATOM 723 C CA . CYS A 1 92 ? 0.910 -9.380 -0.596 1.00 94.12 92 CYS A CA 1
ATOM 724 C C . CYS A 1 92 ? 1.099 -10.409 -1.723 1.00 94.12 92 CYS A C 1
ATOM 726 O O . CYS A 1 92 ? 1.087 -10.067 -2.908 1.00 94.12 92 CYS A O 1
ATOM 728 N N . THR A 1 93 ? 1.146 -11.690 -1.367 1.00 92.75 93 THR A N 1
ATOM 729 C CA . THR A 1 93 ? 1.203 -12.826 -2.305 1.00 92.75 93 THR A CA 1
ATOM 730 C C . THR A 1 93 ? -0.116 -13.599 -2.410 1.00 92.75 93 THR A C 1
ATOM 732 O O . THR A 1 93 ? -0.260 -14.424 -3.303 1.00 92.75 93 THR A O 1
ATOM 735 N N . THR A 1 94 ? -1.112 -13.291 -1.574 1.00 93.94 94 THR A N 1
ATOM 736 C CA . THR A 1 94 ? -2.412 -13.984 -1.524 1.00 93.94 94 THR A CA 1
ATOM 737 C C . THR A 1 94 ? -3.189 -13.853 -2.834 1.00 93.94 94 THR A C 1
ATOM 739 O O . THR A 1 94 ? -3.452 -12.731 -3.273 1.00 93.94 94 THR A O 1
ATOM 742 N N . THR A 1 95 ? -3.581 -14.964 -3.457 1.00 90.00 95 THR A N 1
ATOM 743 C CA . THR A 1 95 ? -4.322 -14.957 -4.731 1.00 90.00 95 THR A CA 1
ATOM 744 C C . THR A 1 95 ? -5.677 -14.264 -4.590 1.00 90.00 95 THR A C 1
ATOM 746 O O . THR A 1 95 ? -5.913 -13.255 -5.259 1.00 90.00 95 THR A O 1
ATOM 749 N N . ASP A 1 96 ? -6.504 -14.735 -3.656 1.00 92.38 96 ASP A N 1
ATOM 750 C CA . ASP A 1 96 ? -7.805 -14.152 -3.320 1.00 92.38 96 ASP A CA 1
ATOM 751 C C . ASP A 1 96 ? -7.666 -13.204 -2.121 1.00 92.38 96 ASP A C 1
ATOM 753 O O . ASP A 1 96 ? -7.890 -13.546 -0.961 1.00 92.38 96 ASP A O 1
ATOM 757 N N . CYS A 1 97 ? -7.108 -12.023 -2.387 1.00 94.62 97 CYS A N 1
ATOM 758 C CA . CYS A 1 97 ? -6.901 -11.025 -1.349 1.00 94.62 97 CYS A CA 1
ATOM 759 C C . CYS A 1 97 ? -8.190 -10.208 -1.146 1.00 94.62 97 CYS A C 1
ATOM 761 O O . CYS A 1 97 ? -8.625 -9.562 -2.103 1.00 94.62 97 CYS A O 1
ATOM 763 N N . PRO A 1 98 ? -8.734 -10.119 0.086 1.00 93.12 98 PRO A N 1
ATOM 764 C CA . PRO A 1 98 ? -9.960 -9.364 0.359 1.00 93.12 98 PRO A CA 1
ATOM 765 C C . PRO A 1 98 ? -9.752 -7.844 0.296 1.00 93.12 98 PRO A C 1
ATOM 767 O O . PRO A 1 98 ? -10.707 -7.074 0.370 1.00 93.12 98 PRO A O 1
ATOM 770 N N . VAL A 1 99 ? -8.500 -7.379 0.185 1.00 93.81 99 VAL A N 1
ATOM 771 C CA . VAL A 1 99 ? -8.194 -5.953 0.094 1.00 93.81 99 VAL A CA 1
ATOM 772 C C . VAL A 1 99 ? -8.524 -5.453 -1.319 1.00 93.81 99 VAL A C 1
ATOM 774 O O . VAL A 1 99 ? -7.903 -5.889 -2.299 1.00 93.81 99 VAL A O 1
ATOM 777 N N . PRO A 1 100 ? -9.445 -4.487 -1.454 1.00 91.19 100 PRO A N 1
ATOM 778 C CA . PRO A 1 100 ? -9.839 -3.941 -2.742 1.00 91.19 100 PRO A CA 1
ATOM 779 C C . PRO A 1 100 ? -8.632 -3.332 -3.458 1.00 91.19 100 PRO A C 1
ATOM 781 O O . PRO A 1 100 ? -7.737 -2.760 -2.836 1.00 91.19 100 PRO A O 1
ATOM 784 N N . ARG A 1 101 ? -8.601 -3.451 -4.791 1.00 91.62 101 ARG A N 1
ATOM 785 C CA . ARG A 1 101 ? -7.514 -2.961 -5.666 1.00 91.62 101 ARG A CA 1
ATOM 786 C C . ARG A 1 101 ? -6.149 -3.638 -5.459 1.00 91.62 101 ARG A C 1
ATOM 788 O O . ARG A 1 101 ? -5.241 -3.370 -6.243 1.00 91.62 101 ARG A O 1
ATOM 795 N N . CYS A 1 102 ? -5.978 -4.536 -4.481 1.00 95.19 102 CYS A N 1
ATOM 796 C CA . CYS A 1 102 ? -4.700 -5.210 -4.233 1.00 95.19 102 CYS A CA 1
ATOM 797 C C . CYS A 1 102 ? -4.215 -5.990 -5.465 1.00 95.19 102 CYS A C 1
ATOM 799 O O . CYS A 1 102 ? -3.077 -5.820 -5.901 1.00 95.19 102 CYS A O 1
ATOM 801 N N . ARG A 1 103 ? -5.086 -6.804 -6.078 1.00 94.94 103 ARG A N 1
ATOM 802 C CA . ARG A 1 103 ? -4.764 -7.567 -7.298 1.00 94.94 103 ARG A CA 1
ATOM 803 C C . ARG A 1 103 ? -4.277 -6.663 -8.432 1.00 94.94 103 ARG A C 1
ATOM 805 O O . ARG A 1 103 ? -3.190 -6.882 -8.954 1.00 94.94 103 ARG A O 1
ATOM 812 N N . GLU A 1 104 ? -5.027 -5.609 -8.733 1.00 94.06 104 GLU A N 1
ATOM 813 C CA . GLU A 1 104 ? -4.684 -4.660 -9.793 1.00 94.06 104 GLU A CA 1
ATOM 814 C C . GLU A 1 104 ? -3.351 -3.950 -9.530 1.00 94.06 104 GLU A C 1
ATOM 816 O O . GLU A 1 104 ? -2.500 -3.891 -10.413 1.00 94.06 104 GLU A O 1
ATOM 821 N N . LEU A 1 105 ? -3.119 -3.462 -8.307 1.00 94.50 105 LEU A N 1
ATOM 822 C CA . LEU A 1 105 ? -1.857 -2.811 -7.943 1.00 94.50 105 LEU A CA 1
ATOM 823 C C . LEU A 1 105 ? -0.658 -3.758 -8.078 1.00 94.50 105 LEU A C 1
ATOM 825 O O . LEU A 1 105 ? 0.409 -3.351 -8.548 1.00 94.50 105 LEU A O 1
ATOM 829 N N . ARG A 1 106 ? -0.826 -5.030 -7.701 1.00 95.38 106 ARG A N 1
ATOM 830 C CA . ARG A 1 106 ? 0.209 -6.055 -7.882 1.00 95.38 106 ARG A CA 1
ATOM 831 C C . ARG A 1 106 ? 0.490 -6.319 -9.352 1.00 95.38 106 ARG A C 1
ATOM 833 O O . ARG A 1 106 ? 1.656 -6.375 -9.739 1.00 95.38 106 ARG A O 1
ATOM 840 N N . ASP A 1 107 ? -0.548 -6.430 -10.172 1.00 94.94 107 ASP A N 1
ATOM 841 C CA . ASP A 1 107 ? -0.406 -6.656 -11.610 1.00 94.94 107 ASP A CA 1
ATOM 842 C C . ASP A 1 107 ? 0.256 -5.468 -12.307 1.00 94.94 107 ASP A C 1
ATOM 844 O O . ASP A 1 107 ? 1.167 -5.658 -13.112 1.00 94.94 107 ASP A O 1
ATOM 848 N N . LEU A 1 108 ? -0.117 -4.237 -11.949 1.00 94.62 108 LEU A N 1
ATOM 849 C CA . LEU A 1 108 ? 0.537 -3.024 -12.440 1.00 94.62 108 LEU A CA 1
ATOM 850 C C . LEU A 1 108 ? 2.031 -3.016 -12.101 1.00 94.62 108 LEU A C 1
ATOM 852 O O . LEU A 1 108 ? 2.856 -2.759 -12.981 1.00 94.62 108 LEU A O 1
ATOM 856 N N . LYS A 1 109 ? 2.392 -3.361 -10.859 1.00 92.00 109 LYS A N 1
ATOM 857 C CA . LYS A 1 109 ? 3.793 -3.441 -10.425 1.00 92.00 109 LYS A CA 1
ATOM 858 C C . LYS A 1 109 ? 4.559 -4.545 -11.155 1.00 92.00 109 LYS A C 1
ATOM 860 O O . LYS A 1 109 ? 5.664 -4.290 -11.627 1.00 92.00 109 LYS A O 1
ATOM 865 N N . ARG A 1 110 ? 3.974 -5.739 -11.307 1.00 93.44 110 ARG A N 1
ATOM 866 C CA . ARG A 1 110 ? 4.563 -6.842 -12.088 1.00 93.44 110 ARG A CA 1
ATOM 867 C C . ARG A 1 110 ? 4.824 -6.426 -13.532 1.00 93.44 110 ARG A C 1
ATOM 869 O O . ARG A 1 110 ? 5.935 -6.588 -14.029 1.00 93.44 110 ARG A O 1
ATOM 876 N N . ARG A 1 111 ? 3.832 -5.813 -14.184 1.00 95.38 111 ARG A N 1
ATOM 877 C CA . ARG A 1 111 ? 3.958 -5.300 -15.556 1.00 95.38 111 ARG A CA 1
ATOM 878 C C . ARG A 1 111 ? 5.036 -4.221 -15.659 1.00 95.38 111 ARG A C 1
ATOM 880 O O . ARG A 1 111 ? 5.788 -4.203 -16.628 1.00 95.38 111 ARG A O 1
ATOM 887 N N . GLN A 1 112 ? 5.139 -3.329 -14.675 1.00 94.75 112 GLN A N 1
ATOM 888 C CA . GLN A 1 112 ? 6.178 -2.299 -14.649 1.00 94.75 112 GLN A CA 1
ATOM 889 C C . GLN A 1 112 ? 7.580 -2.896 -14.483 1.00 94.75 112 GLN A C 1
ATOM 891 O O . GLN A 1 112 ? 8.481 -2.508 -15.223 1.00 94.75 112 GLN A O 1
ATOM 896 N N . ALA A 1 113 ? 7.751 -3.867 -13.583 1.00 93.50 113 ALA A N 1
ATOM 897 C CA . ALA A 1 113 ? 9.019 -4.563 -13.387 1.00 93.50 113 ALA A CA 1
ATOM 898 C C . ALA A 1 113 ? 9.453 -5.320 -14.652 1.00 93.50 113 ALA A C 1
ATOM 900 O O . ALA A 1 113 ? 10.598 -5.187 -15.077 1.00 93.50 113 ALA A O 1
ATOM 901 N N . ALA A 1 114 ? 8.526 -6.027 -15.307 1.00 95.94 114 ALA A N 1
ATOM 902 C CA . ALA A 1 114 ? 8.789 -6.721 -16.567 1.00 95.94 114 ALA A CA 1
ATOM 903 C C . ALA A 1 114 ? 9.208 -5.753 -17.688 1.00 95.94 114 ALA A C 1
ATOM 905 O O . ALA A 1 114 ? 10.165 -6.016 -18.414 1.00 95.94 114 ALA A O 1
ATOM 906 N N . ARG A 1 115 ? 8.545 -4.591 -17.803 1.00 96.25 115 ARG A N 1
ATOM 907 C CA . ARG A 1 115 ? 8.945 -3.544 -18.761 1.00 96.25 115 ARG A CA 1
ATOM 908 C C . ARG A 1 115 ? 10.352 -3.015 -18.483 1.00 96.25 115 ARG A C 1
ATOM 910 O O . ARG A 1 115 ? 11.126 -2.842 -19.418 1.00 96.25 115 ARG A O 1
ATOM 917 N N . GLN A 1 116 ? 10.690 -2.774 -17.217 1.00 95.94 116 GLN A N 1
ATOM 918 C CA . GLN A 1 116 ? 12.017 -2.293 -16.821 1.00 95.94 116 GLN A CA 1
ATOM 919 C C . GLN A 1 116 ? 13.114 -3.338 -17.046 1.00 95.94 116 GLN A C 1
ATOM 921 O O . GLN A 1 116 ? 14.218 -2.987 -17.448 1.00 95.94 116 GLN A O 1
ATOM 926 N N . ASP A 1 117 ? 12.837 -4.612 -16.776 1.00 95.88 117 ASP A N 1
ATOM 927 C CA . ASP A 1 117 ? 13.758 -5.716 -17.061 1.00 95.88 117 ASP A CA 1
ATOM 928 C C . ASP A 1 117 ? 14.012 -5.851 -18.568 1.00 95.88 117 ASP A C 1
ATOM 930 O O . ASP A 1 117 ? 15.162 -5.840 -19.001 1.00 95.88 117 ASP A O 1
ATOM 934 N N . LYS A 1 118 ? 12.950 -5.837 -19.386 1.00 96.62 118 LYS A N 1
ATOM 935 C CA . LYS A 1 118 ? 13.077 -5.839 -20.849 1.00 96.62 118 LYS A CA 1
ATOM 936 C C . LYS A 1 118 ? 13.924 -4.665 -21.347 1.00 96.62 118 LYS A C 1
ATOM 938 O O . LYS A 1 118 ? 14.834 -4.872 -22.144 1.00 96.62 118 LYS A O 1
ATOM 943 N N . ALA A 1 119 ? 13.662 -3.451 -20.859 1.00 96.38 119 ALA A N 1
ATOM 944 C CA . ALA A 1 119 ? 14.439 -2.268 -21.228 1.00 96.38 119 ALA A CA 1
ATOM 945 C C . ALA A 1 119 ? 15.924 -2.404 -20.847 1.00 96.38 119 ALA A C 1
ATOM 947 O O . ALA A 1 119 ? 16.792 -2.089 -21.657 1.00 96.38 119 ALA A O 1
ATOM 948 N N . ARG A 1 120 ? 16.224 -2.934 -19.652 1.00 96.25 120 ARG A N 1
ATOM 949 C CA . ARG A 1 120 ? 17.602 -3.186 -19.201 1.00 96.25 120 ARG A CA 1
ATOM 950 C C . ARG A 1 120 ? 18.329 -4.197 -20.083 1.00 96.25 120 ARG A C 1
ATOM 952 O O . ARG A 1 120 ? 19.465 -3.943 -20.468 1.00 96.25 120 ARG A O 1
ATOM 959 N N . ARG A 1 121 ? 17.675 -5.304 -20.446 1.00 96.00 121 ARG A N 1
ATOM 960 C CA . ARG A 1 121 ? 18.258 -6.325 -21.335 1.00 96.00 121 ARG A CA 1
ATOM 961 C C . ARG A 1 121 ? 18.564 -5.770 -22.723 1.00 96.00 121 ARG A C 1
ATOM 963 O O . ARG A 1 121 ? 19.651 -6.010 -23.233 1.00 96.00 121 ARG A O 1
ATOM 970 N N . MET A 1 122 ? 17.645 -4.992 -23.295 1.00 96.31 122 MET A N 1
ATOM 971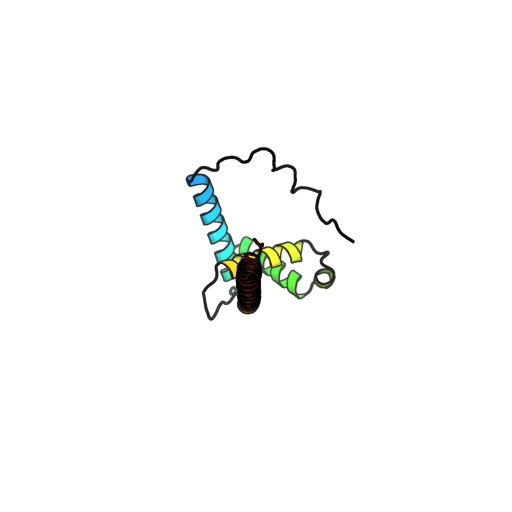 C CA . MET A 1 122 ? 17.851 -4.347 -24.598 1.00 96.31 122 MET A CA 1
ATOM 972 C C . MET A 1 122 ? 19.017 -3.351 -24.559 1.00 96.31 122 MET A C 1
ATOM 974 O O . MET A 1 122 ? 19.871 -3.379 -25.440 1.00 96.31 122 MET A O 1
ATOM 978 N N . ALA A 1 123 ? 19.088 -2.510 -23.521 1.00 95.50 123 ALA A N 1
ATOM 979 C CA . ALA A 1 123 ? 20.185 -1.557 -23.349 1.00 95.50 123 ALA A CA 1
ATOM 980 C C . ALA A 1 123 ? 21.542 -2.265 -23.196 1.00 95.50 123 ALA A C 1
ATOM 982 O O . ALA A 1 123 ? 22.524 -1.862 -23.815 1.00 95.50 123 ALA A O 1
ATOM 983 N N . TYR A 1 124 ? 21.588 -3.357 -22.428 1.00 95.44 124 TYR A N 1
ATOM 984 C CA . TYR A 1 124 ? 22.795 -4.167 -22.268 1.00 95.44 124 TYR A CA 1
ATOM 985 C C . TYR A 1 124 ? 23.236 -4.820 -23.588 1.00 95.44 124 TYR A C 1
ATOM 987 O O . TYR A 1 124 ? 24.401 -4.731 -23.964 1.00 95.44 124 TYR A O 1
ATOM 995 N N . GLN A 1 125 ? 22.301 -5.405 -24.343 1.00 95.50 125 GLN A N 1
ATOM 996 C CA . GLN A 1 125 ? 22.588 -5.975 -25.665 1.00 95.50 125 GLN A CA 1
ATOM 997 C C . GLN A 1 125 ? 23.103 -4.922 -26.655 1.00 95.50 125 GLN A C 1
ATOM 999 O O . GLN A 1 125 ? 24.017 -5.202 -27.427 1.00 95.50 125 GLN A O 1
ATOM 1004 N N . GLN A 1 126 ? 22.546 -3.709 -26.631 1.00 93.44 126 GLN A N 1
ATOM 1005 C CA . GLN A 1 126 ? 23.022 -2.611 -27.471 1.00 93.44 126 GLN A CA 1
ATOM 1006 C C . GLN A 1 126 ? 24.450 -2.191 -27.095 1.00 93.44 126 GLN A C 1
ATOM 1008 O O . GLN A 1 126 ? 25.278 -2.026 -27.985 1.00 93.44 126 GLN A O 1
ATOM 1013 N N . MET A 1 127 ? 24.757 -2.084 -25.797 1.00 94.25 127 MET A N 1
ATOM 1014 C CA . MET A 1 127 ? 26.102 -1.754 -25.311 1.00 94.25 127 MET A CA 1
ATOM 1015 C C . MET A 1 127 ? 27.151 -2.773 -25.782 1.00 94.25 127 MET A C 1
ATOM 1017 O O . MET A 1 127 ? 28.206 -2.372 -26.271 1.00 94.25 127 MET A O 1
ATOM 1021 N N . LEU A 1 128 ? 26.847 -4.074 -25.697 1.00 92.62 128 LEU A N 1
ATOM 1022 C CA . LEU A 1 128 ? 27.741 -5.134 -26.183 1.00 92.62 128 LEU A CA 1
ATOM 1023 C C . LEU A 1 128 ? 28.002 -5.028 -27.695 1.00 92.62 128 LEU A C 1
ATOM 1025 O O . LEU A 1 128 ? 29.137 -5.196 -28.137 1.00 92.62 128 LEU A O 1
ATOM 1029 N N . ARG A 1 129 ? 26.975 -4.703 -28.495 1.00 90.06 129 ARG A N 1
ATOM 1030 C CA . ARG A 1 129 ? 27.122 -4.516 -29.951 1.00 90.06 129 ARG A CA 1
ATOM 1031 C C . ARG A 1 129 ? 27.995 -3.313 -30.302 1.00 90.06 129 ARG A C 1
ATOM 1033 O O . ARG A 1 129 ? 28.797 -3.409 -31.223 1.00 90.06 129 ARG A O 1
ATOM 1040 N N . THR A 1 130 ? 27.863 -2.205 -29.576 1.00 85.25 130 THR A N 1
ATOM 1041 C CA . THR A 1 130 ? 28.693 -1.011 -29.798 1.00 85.25 130 THR A CA 1
ATOM 1042 C C . THR A 1 130 ? 30.160 -1.264 -29.440 1.00 85.25 130 THR A C 1
ATOM 1044 O O . THR A 1 130 ? 31.044 -0.787 -30.142 1.00 85.25 130 THR A O 1
ATOM 1047 N N . GLN A 1 131 ? 30.437 -2.052 -28.396 1.00 77.81 131 GLN A N 1
ATOM 1048 C CA . GLN A 1 131 ? 31.808 -2.390 -27.997 1.00 77.81 131 GLN A CA 1
ATOM 1049 C C . GLN A 1 131 ? 32.507 -3.318 -29.006 1.00 77.81 131 GLN A C 1
ATOM 1051 O O . GLN A 1 131 ? 33.685 -3.127 -29.291 1.00 77.81 131 GLN A O 1
ATOM 1056 N N . ALA A 1 132 ? 31.780 -4.268 -29.603 1.00 65.69 132 ALA A N 1
ATOM 1057 C CA . ALA A 1 132 ? 32.319 -5.158 -30.637 1.00 65.69 132 ALA A CA 1
ATOM 1058 C C . ALA A 1 132 ? 32.610 -4.451 -31.980 1.00 65.69 132 ALA A C 1
ATOM 1060 O O . ALA A 1 132 ? 33.371 -4.973 -32.788 1.00 65.69 132 ALA A O 1
ATOM 1061 N N . GLY A 1 133 ? 32.031 -3.269 -32.223 1.00 60.25 133 GLY A N 1
ATOM 1062 C CA . GLY A 1 133 ? 32.267 -2.467 -33.432 1.00 60.25 133 GLY A CA 1
ATOM 1063 C C . GLY A 1 133 ? 33.384 -1.419 -33.317 1.00 60.25 133 GLY A C 1
ATOM 1064 O O . GLY A 1 133 ? 33.622 -0.704 -34.283 1.00 60.25 133 GLY A O 1
ATOM 1065 N N . GLY A 1 134 ? 34.042 -1.293 -32.155 1.00 56.91 134 GLY A N 1
ATOM 1066 C CA . GLY A 1 134 ? 35.023 -0.232 -31.863 1.00 56.91 134 GLY A CA 1
ATOM 1067 C C . GLY A 1 134 ? 36.496 -0.662 -31.824 1.00 56.91 134 GLY A C 1
ATOM 1068 O O . GLY A 1 134 ? 37.332 0.144 -31.425 1.00 56.91 134 GLY A O 1
ATOM 1069 N N . GLY A 1 135 ? 36.820 -1.906 -32.195 1.00 50.69 135 GLY A N 1
ATOM 1070 C CA . GLY A 1 135 ? 38.180 -2.473 -32.167 1.00 50.69 135 GLY A CA 1
ATOM 1071 C C . GLY A 1 135 ? 38.936 -2.419 -33.501 1.00 50.69 135 GLY A C 1
ATOM 1072 O O . GLY A 1 135 ? 39.720 -3.319 -33.778 1.00 50.69 135 GLY A O 1
ATOM 1073 N N . GLY A 1 136 ? 38.660 -1.420 -34.345 1.00 50.50 136 GLY A N 1
ATOM 1074 C CA . GLY A 1 136 ? 39.281 -1.243 -35.661 1.00 50.50 136 GLY A CA 1
ATOM 1075 C C . GLY A 1 136 ? 39.974 0.113 -35.798 1.00 50.50 136 GLY A C 1
ATOM 1076 O O . GLY A 1 136 ? 39.439 1.019 -36.426 1.00 50.50 136 GLY A O 1
ATOM 1077 N N . TYR A 1 137 ? 41.153 0.241 -35.203 1.00 48.44 137 TYR A N 1
ATOM 1078 C CA . TYR A 1 137 ? 42.204 1.197 -35.568 1.00 48.44 137 TYR A CA 1
ATOM 1079 C C . TYR A 1 137 ? 43.483 0.349 -35.523 1.00 48.44 137 TYR A C 1
ATOM 1081 O O . TYR A 1 137 ? 43.836 -0.147 -34.460 1.00 48.44 137 TYR A O 1
ATOM 10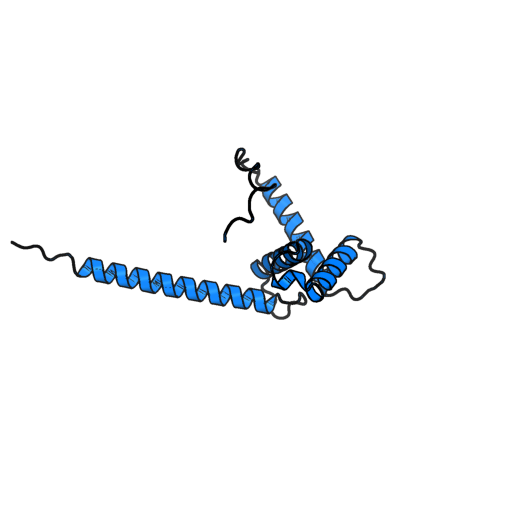89 N N . GLY A 1 138 ? 44.083 -0.054 -36.639 1.00 53.53 138 GLY A N 1
ATOM 1090 C CA . GLY A 1 138 ? 44.414 0.747 -37.814 1.00 53.53 138 GLY A CA 1
ATOM 1091 C C . GLY A 1 138 ? 45.925 0.950 -37.745 1.00 53.53 138 GLY A C 1
ATOM 1092 O O . GLY A 1 138 ? 46.371 1.709 -36.890 1.00 53.53 138 GLY A O 1
ATOM 1093 N N . GLU A 1 139 ? 46.634 0.151 -38.546 1.00 40.53 139 GLU A N 1
ATOM 1094 C CA . GLU A 1 139 ? 48.097 0.058 -38.717 1.00 40.53 139 GLU A CA 1
ATOM 1095 C C . GLU A 1 139 ? 48.837 1.400 -38.812 1.00 40.53 139 GLU A C 1
ATOM 1097 O O . GLU A 1 139 ? 48.269 2.365 -39.375 1.00 40.53 139 GLU A O 1
#